Protein AF-A0A7J0D654-F1 (afdb_monomer_lite)

Radius of gyration: 20.02 Å; chains: 1; bounding box: 42×41×69 Å

InterPro domains:
  IPR021122 RNA ligase domain, REL/Rln2 [PF09414] (19-59)

Structure (mmCIF, N/CA/C/O backbone):
data_AF-A0A7J0D654-F1
#
_entry.id   AF-A0A7J0D654-F1
#
loop_
_atom_site.group_PDB
_atom_site.id
_atom_site.type_symbol
_atom_site.label_atom_id
_atom_site.label_alt_id
_atom_site.label_comp_id
_atom_site.label_asym_id
_atom_site.label_entity_id
_atom_site.label_seq_id
_atom_site.pdbx_PDB_ins_code
_atom_site.Cartn_x
_atom_site.Cartn_y
_atom_site.Cartn_z
_atom_site.occupancy
_atom_site.B_iso_or_equiv
_atom_site.auth_seq_id
_atom_site.auth_comp_id
_atom_site.auth_asym_id
_atom_site.auth_atom_id
_atom_site.pdbx_PDB_model_num
ATOM 1 N N . MET A 1 1 ? 27.762 19.121 44.168 1.00 65.50 1 MET A N 1
ATOM 2 C CA . MET A 1 1 ? 27.035 18.220 43.251 1.00 65.50 1 MET A CA 1
ATOM 3 C C . MET A 1 1 ? 26.690 19.046 42.029 1.00 65.50 1 MET A C 1
ATOM 5 O O . MET A 1 1 ? 26.267 20.175 42.218 1.00 65.50 1 MET A O 1
ATOM 9 N N . SER A 1 2 ? 26.979 18.569 40.818 1.00 78.44 2 SER A N 1
ATOM 10 C CA . SER A 1 2 ? 26.503 19.232 39.600 1.00 78.44 2 SER A CA 1
ATOM 11 C C . SER A 1 2 ? 25.006 18.971 39.470 1.00 78.44 2 SER A C 1
ATOM 13 O O . SER A 1 2 ? 24.603 17.806 39.495 1.00 78.44 2 SER A O 1
ATOM 15 N N . ASP A 1 3 ? 24.204 20.022 39.355 1.00 82.38 3 ASP A N 1
ATOM 16 C CA . ASP A 1 3 ? 22.760 19.885 39.191 1.00 82.38 3 ASP A CA 1
ATOM 17 C C . ASP A 1 3 ? 22.440 19.225 37.843 1.00 82.38 3 ASP A C 1
ATOM 19 O O . ASP A 1 3 ? 22.999 19.573 36.801 1.00 82.38 3 ASP A O 1
ATOM 23 N N . PHE A 1 4 ? 21.567 18.219 37.874 1.00 89.25 4 PHE A N 1
ATOM 24 C CA . PHE A 1 4 ? 21.062 17.561 36.675 1.00 89.25 4 PHE A CA 1
ATOM 25 C C . PHE A 1 4 ? 19.937 18.407 36.070 1.00 89.25 4 PHE A C 1
ATOM 27 O O . PHE A 1 4 ? 18.855 18.499 36.647 1.00 89.25 4 PHE A O 1
ATOM 34 N N . THR A 1 5 ? 20.184 18.977 34.890 1.00 89.12 5 THR A N 1
ATOM 35 C CA . THR A 1 5 ? 19.194 19.750 34.125 1.00 89.12 5 THR A CA 1
ATOM 36 C C . THR A 1 5 ? 18.967 19.071 32.773 1.00 89.12 5 THR A C 1
ATOM 38 O O . THR A 1 5 ? 19.761 19.280 31.856 1.00 89.12 5 THR A O 1
ATOM 41 N N . PRO A 1 6 ? 17.944 18.210 32.626 1.00 90.62 6 PRO A N 1
ATOM 42 C CA . PRO A 1 6 ? 17.663 17.564 31.351 1.00 90.62 6 PRO A CA 1
ATOM 43 C C . PRO A 1 6 ? 17.066 18.555 30.347 1.00 90.62 6 PRO A C 1
ATOM 45 O O . PRO A 1 6 ? 16.299 19.444 30.721 1.00 90.62 6 PRO A O 1
ATOM 48 N N . ASP A 1 7 ? 17.342 18.342 29.061 1.00 94.25 7 ASP A N 1
ATOM 49 C CA . ASP A 1 7 ? 16.640 19.043 27.987 1.00 94.25 7 ASP A CA 1
ATOM 50 C C . ASP A 1 7 ? 15.165 18.638 27.979 1.00 94.25 7 ASP A C 1
ATOM 52 O O . ASP A 1 7 ? 14.825 17.450 27.903 1.00 94.25 7 ASP A O 1
ATOM 56 N N . PHE A 1 8 ? 14.273 19.627 28.013 1.00 93.62 8 PHE A N 1
ATOM 57 C CA . PHE A 1 8 ? 12.853 19.374 27.825 1.00 93.62 8 PHE A CA 1
ATOM 58 C C . PHE A 1 8 ? 12.604 18.829 26.415 1.00 93.62 8 PHE A C 1
ATOM 60 O O . PHE A 1 8 ? 12.978 19.440 25.413 1.00 93.62 8 PHE A O 1
ATOM 67 N N . ARG A 1 9 ? 11.928 17.683 26.340 1.00 93.44 9 ARG A N 1
ATOM 68 C CA . ARG A 1 9 ? 11.428 17.104 25.093 1.00 93.44 9 ARG A CA 1
ATOM 69 C C . ARG A 1 9 ? 9.920 16.974 25.208 1.00 93.44 9 ARG A C 1
ATOM 71 O O . ARG A 1 9 ? 9.434 16.241 26.067 1.00 93.44 9 ARG A O 1
ATOM 78 N N . GLU A 1 10 ? 9.189 17.696 24.363 1.00 95.56 10 GLU A N 1
ATOM 79 C CA . GLU A 1 10 ? 7.731 17.593 24.321 1.00 95.56 10 GLU A CA 1
ATOM 80 C C . GLU A 1 10 ? 7.321 16.165 23.942 1.00 95.56 10 GLU A C 1
ATOM 82 O O . GLU A 1 10 ? 7.890 15.550 23.034 1.00 95.56 10 GLU A O 1
ATOM 87 N N . TRP A 1 11 ? 6.319 15.634 24.640 1.00 95.00 11 TRP A N 1
ATOM 88 C CA . TRP A 1 11 ? 5.734 14.353 24.284 1.00 95.00 11 TRP A CA 1
ATOM 89 C C . TRP A 1 11 ? 4.864 14.505 23.028 1.00 95.00 11 TRP A C 1
ATOM 91 O O . TRP A 1 11 ? 4.006 15.392 22.991 1.00 95.00 11 TRP A O 1
ATOM 101 N N . PRO A 1 12 ? 5.029 13.658 21.996 1.00 92.44 12 PRO A N 1
ATOM 102 C CA . PRO A 1 12 ? 4.234 13.782 20.785 1.00 92.44 12 PRO A CA 1
ATOM 103 C C . PRO A 1 12 ? 2.748 13.551 21.077 1.00 92.44 12 PRO A C 1
ATOM 105 O O . PRO A 1 12 ? 2.365 12.715 21.897 1.00 92.44 12 PRO A O 1
ATOM 108 N N . LYS A 1 13 ? 1.885 14.269 20.354 1.00 92.56 13 LYS A N 1
ATOM 109 C CA . LYS A 1 13 ? 0.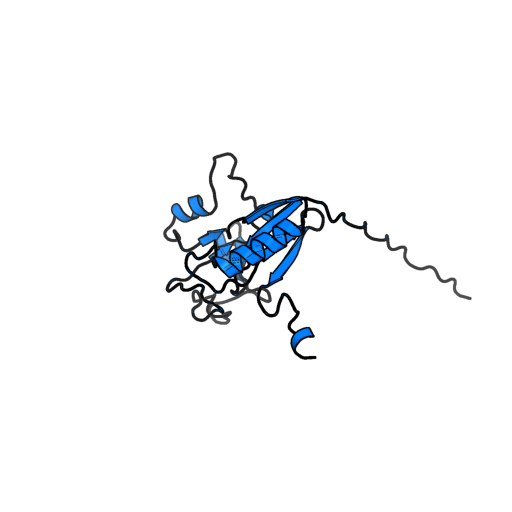434 14.076 20.450 1.00 92.56 13 LYS A CA 1
ATOM 110 C C . LYS A 1 13 ? 0.053 12.658 20.027 1.00 92.56 13 LYS A C 1
ATOM 112 O O . LYS A 1 13 ? 0.475 12.197 18.970 1.00 92.56 13 LYS A O 1
ATOM 117 N N . THR A 1 14 ? -0.825 12.016 20.794 1.00 95.44 14 THR A N 1
ATOM 118 C CA . THR A 1 14 ? -1.415 10.722 20.430 1.00 95.44 14 THR A CA 1
ATOM 119 C C . THR A 1 14 ? -2.435 10.896 19.293 1.00 95.44 14 THR A C 1
ATOM 121 O O . THR A 1 14 ? -3.436 11.601 19.474 1.00 95.44 14 THR A O 1
ATOM 124 N N . PRO A 1 15 ? -2.222 10.278 18.117 1.00 95.50 15 PRO A N 1
ATOM 125 C CA . PRO A 1 15 ? -3.186 10.307 17.018 1.00 95.50 15 PRO A CA 1
ATOM 126 C C . PRO A 1 15 ? -4.473 9.549 17.374 1.00 95.50 15 PRO A C 1
ATOM 128 O O . PRO A 1 15 ? -4.460 8.615 18.171 1.00 95.50 15 PRO A O 1
ATOM 131 N N . ARG A 1 16 ? -5.603 9.941 16.777 1.00 95.88 16 ARG A N 1
ATOM 132 C CA . ARG A 1 16 ? -6.878 9.219 16.902 1.00 95.88 16 ARG A CA 1
ATOM 133 C C . ARG A 1 16 ? -6.933 8.137 15.828 1.00 95.88 16 ARG A C 1
ATOM 135 O O . ARG A 1 16 ? -6.599 8.437 14.692 1.00 95.88 16 ARG A O 1
ATOM 142 N N . LEU A 1 17 ? -7.394 6.939 16.185 1.00 95.88 17 LEU A N 1
ATOM 143 C CA . LEU A 1 17 ? -7.552 5.818 15.251 1.00 95.88 17 LEU A CA 1
ATOM 144 C C . LEU A 1 17 ? -8.732 6.012 14.285 1.00 95.88 17 LEU A C 1
ATOM 146 O O . LEU A 1 17 ? -8.603 5.786 13.090 1.00 95.88 17 LEU A O 1
ATOM 150 N N . PHE A 1 18 ? -9.878 6.469 14.797 1.00 96.94 18 PHE A N 1
ATOM 151 C CA . PHE A 1 18 ? -11.095 6.690 14.009 1.00 96.94 18 PHE A CA 1
ATOM 152 C C . PHE A 1 18 ? -11.012 7.995 13.205 1.00 96.94 18 PHE A C 1
ATOM 154 O O . PHE A 1 18 ? -11.679 8.991 13.496 1.00 96.94 18 PHE A O 1
ATOM 161 N N . ARG A 1 19 ? -10.118 8.008 12.217 1.00 94.38 19 ARG A N 1
ATOM 162 C CA . ARG A 1 19 ? -9.955 9.063 11.208 1.00 94.38 19 ARG A CA 1
ATOM 163 C C . ARG A 1 19 ? -10.119 8.478 9.819 1.00 94.38 19 ARG A C 1
ATOM 165 O O . ARG A 1 19 ? -10.258 7.270 9.670 1.00 94.38 19 ARG A O 1
ATOM 172 N N . GLU A 1 20 ? -10.114 9.351 8.815 1.00 94.25 20 GLU A N 1
ATOM 173 C CA . GLU A 1 20 ? -10.146 8.908 7.428 1.00 94.25 20 GLU A CA 1
ATOM 174 C C . GLU A 1 20 ? -8.943 7.998 7.149 1.00 94.25 20 GLU A C 1
ATOM 176 O O . GLU A 1 20 ? -7.786 8.382 7.383 1.00 94.25 20 GLU A O 1
ATOM 181 N N . ILE A 1 21 ? -9.244 6.812 6.641 1.00 94.44 21 ILE A N 1
ATOM 182 C CA . ILE A 1 21 ? -8.312 5.901 6.010 1.00 94.44 21 ILE A CA 1
ATOM 183 C C . ILE A 1 21 ? -8.618 5.798 4.518 1.00 94.44 21 ILE A C 1
ATOM 185 O O . ILE A 1 21 ? -9.750 5.988 4.071 1.00 94.44 21 ILE A O 1
ATOM 189 N N . VAL A 1 22 ? -7.584 5.478 3.751 1.00 91.75 22 VAL A N 1
ATOM 190 C CA . VAL A 1 22 ? -7.684 5.149 2.331 1.00 91.75 22 VAL A CA 1
ATOM 191 C C . VAL A 1 22 ? -7.073 3.773 2.148 1.00 91.75 22 VAL A C 1
ATOM 193 O O . VAL A 1 22 ? -5.904 3.570 2.486 1.00 91.75 22 VAL A O 1
ATOM 196 N N . ILE A 1 23 ? -7.859 2.840 1.625 1.00 93.38 23 ILE A N 1
ATOM 197 C CA . ILE A 1 23 ? -7.430 1.470 1.368 1.00 93.38 23 ILE A CA 1
ATOM 198 C C . ILE A 1 23 ? -7.222 1.294 -0.132 1.00 93.38 23 ILE A C 1
ATOM 200 O O . ILE A 1 23 ? -8.076 1.649 -0.941 1.00 93.38 23 ILE A O 1
ATOM 204 N N . THR A 1 24 ? -6.071 0.741 -0.493 1.00 92.44 24 THR A N 1
ATOM 205 C CA . THR A 1 24 ? -5.700 0.381 -1.869 1.00 92.44 24 THR A CA 1
ATOM 206 C C . THR A 1 24 ? -5.209 -1.059 -1.892 1.00 92.44 24 THR A C 1
ATOM 208 O O . THR A 1 24 ? -4.719 -1.547 -0.871 1.00 92.44 24 THR A O 1
ATOM 211 N N . GLU A 1 25 ? -5.302 -1.740 -3.032 1.00 92.31 25 GLU A N 1
ATOM 212 C CA . GLU A 1 25 ? -4.711 -3.075 -3.159 1.00 92.31 25 GLU A CA 1
ATOM 213 C C . GLU A 1 25 ? -3.185 -3.014 -2.975 1.00 92.31 25 GLU A C 1
ATOM 215 O O . GLU A 1 25 ? -2.492 -2.140 -3.500 1.00 92.31 25 GLU A O 1
ATOM 220 N N . LYS A 1 26 ? -2.617 -3.948 -2.217 1.00 91.75 26 LYS A N 1
ATOM 221 C CA . LYS A 1 26 ? -1.172 -4.080 -2.108 1.00 91.75 26 LYS A CA 1
ATOM 222 C C . LYS A 1 26 ? -0.658 -4.930 -3.263 1.00 91.75 26 LYS A C 1
ATOM 224 O O . LYS A 1 26 ? -0.989 -6.108 -3.381 1.00 91.75 26 LYS A O 1
ATOM 229 N N . LEU A 1 27 ? 0.195 -4.321 -4.082 1.00 88.12 27 LEU A N 1
ATOM 230 C CA . LEU A 1 27 ? 0.887 -5.026 -5.150 1.00 88.12 27 LEU A CA 1
ATOM 231 C C . LEU A 1 27 ? 2.234 -5.572 -4.668 1.00 88.12 27 LEU A C 1
ATOM 233 O O . LEU A 1 27 ? 3.112 -4.809 -4.245 1.00 88.12 27 LEU A O 1
ATOM 237 N N . ASP A 1 28 ? 2.408 -6.886 -4.796 1.00 85.25 28 ASP A N 1
ATOM 238 C CA . ASP A 1 28 ? 3.664 -7.583 -4.537 1.00 85.25 28 ASP A CA 1
ATOM 239 C C . ASP A 1 28 ? 4.587 -7.413 -5.740 1.00 85.25 28 ASP A C 1
ATOM 241 O O . ASP A 1 28 ? 4.686 -8.267 -6.623 1.00 85.25 28 ASP A O 1
ATOM 245 N N . GLY A 1 29 ? 5.190 -6.231 -5.814 1.00 80.56 29 GLY A N 1
ATOM 246 C CA . GLY A 1 29 ? 6.171 -5.843 -6.817 1.00 80.56 29 GLY A CA 1
ATOM 247 C C . GLY A 1 29 ? 7.464 -5.337 -6.178 1.00 80.56 29 GLY A C 1
ATOM 248 O O . GLY A 1 29 ? 7.795 -5.639 -5.031 1.00 80.56 29 GLY A O 1
ATOM 249 N N . THR A 1 30 ? 8.211 -4.510 -6.908 1.00 78.62 30 THR A N 1
ATOM 250 C CA . THR A 1 30 ? 9.334 -3.749 -6.341 1.00 78.62 30 THR A CA 1
ATOM 251 C C . THR A 1 30 ? 8.946 -2.286 -6.204 1.00 78.62 30 THR A C 1
ATOM 253 O O . THR A 1 30 ? 8.347 -1.704 -7.103 1.00 78.62 30 THR A O 1
ATOM 256 N N . ASN A 1 31 ? 9.321 -1.662 -5.086 1.00 81.31 31 ASN A N 1
ATOM 257 C CA . ASN A 1 31 ? 9.180 -0.219 -4.960 1.00 81.31 31 ASN A CA 1
ATOM 258 C C . ASN A 1 31 ? 10.102 0.483 -5.959 1.00 81.31 31 ASN A C 1
ATOM 260 O O . ASN A 1 31 ? 11.278 0.123 -6.091 1.00 81.31 31 ASN A O 1
ATOM 264 N N . ALA A 1 32 ? 9.550 1.508 -6.589 1.00 77.75 32 ALA A N 1
ATOM 265 C CA . ALA A 1 32 ? 10.248 2.369 -7.505 1.00 77.75 32 ALA A CA 1
ATOM 266 C C . ALA A 1 32 ? 9.746 3.810 -7.393 1.00 77.75 32 ALA A C 1
ATOM 268 O O . ALA A 1 32 ? 8.616 4.051 -6.966 1.00 77.75 32 ALA A O 1
ATOM 269 N N . GLY A 1 33 ? 10.591 4.759 -7.781 1.00 78.50 33 GLY A N 1
ATOM 270 C CA . GLY A 1 33 ? 10.245 6.169 -7.883 1.00 78.50 33 GLY A CA 1
ATOM 271 C C . GLY A 1 33 ? 10.947 6.828 -9.062 1.00 78.50 33 GLY A C 1
ATOM 272 O O . GLY A 1 33 ? 11.993 6.357 -9.510 1.00 78.50 33 GLY A O 1
ATOM 273 N N . LEU A 1 34 ? 10.364 7.923 -9.534 1.00 78.31 34 LEU A N 1
ATOM 274 C CA . LEU A 1 34 ? 10.943 8.801 -10.541 1.00 78.31 34 LEU A CA 1
ATOM 275 C C . LEU A 1 34 ? 11.113 10.188 -9.924 1.00 78.31 34 LEU A C 1
ATOM 277 O O . LEU A 1 34 ? 10.195 10.697 -9.282 1.00 78.31 34 LEU A O 1
ATOM 281 N N . HIS A 1 35 ? 12.286 10.777 -10.111 1.00 71.50 35 HIS A N 1
ATOM 282 C CA . HIS A 1 35 ? 12.547 12.190 -9.863 1.00 71.50 35 HIS A CA 1
ATOM 283 C C . HIS A 1 35 ? 12.523 12.898 -11.207 1.00 71.50 35 HIS A C 1
ATOM 285 O O . HIS A 1 35 ? 13.163 12.418 -12.139 1.00 71.50 35 HIS A O 1
ATOM 291 N N . ILE A 1 36 ? 11.790 14.001 -11.299 1.00 78.62 36 ILE A N 1
ATOM 292 C CA . ILE A 1 36 ? 11.698 14.825 -12.505 1.00 78.62 36 ILE A CA 1
ATOM 293 C C . ILE A 1 36 ? 12.147 16.229 -12.107 1.00 78.62 36 ILE A C 1
ATOM 295 O O . ILE A 1 36 ? 11.568 16.810 -11.189 1.00 78.62 36 ILE A O 1
ATOM 299 N N . SER A 1 37 ? 13.206 16.738 -12.731 1.00 76.19 37 SER A N 1
ATOM 300 C CA . SER A 1 37 ? 13.690 18.103 -12.508 1.00 76.19 37 SER A CA 1
ATOM 301 C C . SER A 1 37 ? 12.938 19.115 -13.378 1.00 76.19 37 SER A C 1
ATOM 303 O O . SER A 1 37 ? 12.282 18.750 -14.354 1.00 76.19 37 SER A O 1
ATOM 305 N N . GLU A 1 38 ? 13.042 20.402 -13.040 1.00 73.56 38 GLU A N 1
ATOM 306 C CA . GLU A 1 38 ? 12.387 21.488 -13.789 1.00 73.56 38 GLU A CA 1
ATOM 307 C C . GLU A 1 38 ? 12.870 21.591 -15.245 1.00 73.56 38 GLU A C 1
ATOM 309 O O . GLU A 1 38 ? 12.101 21.966 -16.125 1.00 73.56 38 GLU A O 1
ATOM 314 N N . ASP A 1 39 ? 14.120 21.209 -15.518 1.00 79.88 39 ASP A N 1
ATOM 315 C CA . ASP A 1 39 ? 14.711 21.144 -16.860 1.00 79.88 39 ASP A CA 1
ATOM 316 C C . ASP A 1 39 ? 14.421 19.819 -17.594 1.00 79.88 39 ASP A C 1
ATOM 318 O O . ASP A 1 39 ? 14.945 19.580 -18.682 1.00 79.88 39 ASP A O 1
ATOM 322 N N . GLY A 1 40 ? 13.565 18.961 -17.026 1.00 68.38 40 GLY A N 1
ATOM 323 C CA . GLY A 1 40 ? 13.055 17.752 -17.674 1.00 68.38 40 GLY A CA 1
ATOM 324 C C . GLY A 1 40 ? 13.954 16.520 -17.558 1.00 68.38 40 GLY A C 1
ATOM 325 O O . GLY A 1 40 ? 13.709 15.525 -18.242 1.00 68.38 40 GLY A O 1
ATOM 326 N N . GLN A 1 41 ? 14.978 16.538 -16.701 1.00 71.81 41 GLN A N 1
ATOM 327 C CA . GLN A 1 41 ? 15.772 15.341 -16.429 1.00 71.81 41 GLN A CA 1
ATOM 328 C C . GLN A 1 41 ? 14.971 14.364 -15.572 1.00 71.81 41 GLN A C 1
ATOM 330 O O . GLN A 1 41 ? 14.258 14.757 -14.649 1.00 71.81 41 GLN A O 1
ATOM 335 N N . VAL A 1 42 ? 15.121 13.070 -15.860 1.00 76.19 42 VAL A N 1
ATOM 336 C CA . VAL A 1 42 ? 14.418 12.001 -15.148 1.00 76.19 42 VAL A CA 1
ATOM 337 C C . VAL A 1 42 ? 15.422 11.045 -14.523 1.00 76.19 42 VAL A C 1
ATOM 339 O O . VAL A 1 42 ? 16.289 10.504 -15.208 1.00 76.19 42 VAL A O 1
ATOM 342 N N . VAL A 1 43 ? 15.278 10.798 -13.221 1.00 74.75 43 VAL A N 1
ATOM 343 C CA . VAL A 1 43 ? 16.114 9.852 -12.475 1.00 74.75 43 VAL A CA 1
ATOM 344 C C . VAL A 1 43 ? 15.252 8.786 -11.810 1.00 74.75 43 VAL A C 1
ATOM 346 O O . VAL A 1 43 ? 14.325 9.078 -11.057 1.00 74.75 43 VAL A O 1
ATOM 349 N N . ALA A 1 44 ? 15.596 7.525 -12.057 1.00 79.25 44 ALA A N 1
ATOM 350 C CA . ALA A 1 44 ? 14.974 6.364 -11.440 1.00 79.25 44 ALA A CA 1
ATOM 351 C C . ALA A 1 44 ? 15.545 6.080 -10.043 1.00 79.25 44 ALA A C 1
ATOM 353 O O . ALA A 1 44 ? 16.752 6.161 -9.818 1.00 79.25 44 ALA A O 1
ATOM 354 N N . GLN A 1 45 ? 14.698 5.653 -9.109 1.00 79.25 45 GLN A N 1
ATOM 355 C CA . GLN A 1 45 ? 15.126 5.153 -7.804 1.00 79.25 45 GLN A CA 1
ATOM 356 C C . GLN A 1 45 ? 14.390 3.880 -7.396 1.00 79.25 45 GLN A C 1
ATOM 358 O O . GLN A 1 45 ? 13.247 3.638 -7.774 1.00 79.25 45 GLN A O 1
ATOM 363 N N . SER A 1 46 ? 15.051 3.091 -6.558 1.00 83.00 46 SER A N 1
ATOM 364 C CA . SER A 1 46 ? 14.437 2.050 -5.732 1.00 83.00 46 SER A CA 1
ATOM 365 C C . SER A 1 46 ? 14.117 2.619 -4.348 1.00 83.00 46 SER A C 1
ATOM 367 O O . SER A 1 46 ? 14.441 3.765 -4.042 1.00 83.00 46 SER A O 1
ATOM 369 N N . ARG A 1 47 ? 13.619 1.774 -3.440 1.00 82.94 47 ARG A N 1
ATOM 370 C CA . ARG A 1 47 ? 13.494 2.130 -2.016 1.00 82.94 47 ARG A CA 1
ATOM 371 C C . ARG A 1 47 ? 14.823 2.538 -1.357 1.00 82.94 47 ARG A C 1
ATOM 373 O O . ARG A 1 47 ? 14.798 3.235 -0.351 1.00 82.94 47 ARG A O 1
ATOM 380 N N . LYS A 1 48 ? 15.965 2.039 -1.846 1.00 84.31 48 LYS A N 1
ATOM 381 C CA . LYS A 1 48 ? 17.260 2.138 -1.142 1.00 84.31 48 LYS A CA 1
ATOM 382 C C . LYS A 1 48 ? 18.287 3.040 -1.825 1.00 84.31 48 LYS A C 1
ATOM 384 O O . LYS A 1 48 ? 19.247 3.435 -1.175 1.00 84.31 48 LYS A O 1
ATOM 389 N N . ARG A 1 49 ? 18.148 3.289 -3.130 1.00 80.75 49 ARG A N 1
ATOM 390 C CA . ARG A 1 49 ? 19.170 3.962 -3.949 1.00 80.75 49 ARG A CA 1
ATOM 391 C C . ARG A 1 49 ? 18.616 4.485 -5.270 1.00 80.75 49 ARG A C 1
ATOM 393 O O . ARG A 1 49 ? 17.640 3.923 -5.775 1.00 80.75 49 ARG A O 1
ATOM 400 N N . ILE A 1 50 ? 19.316 5.461 -5.848 1.00 82.69 50 ILE A N 1
ATOM 401 C CA . ILE A 1 50 ? 19.212 5.833 -7.265 1.00 82.69 50 ILE A CA 1
ATOM 402 C C . ILE A 1 50 ? 19.648 4.652 -8.139 1.00 82.69 50 ILE A C 1
ATOM 404 O O . ILE A 1 50 ? 20.552 3.898 -7.774 1.00 82.69 50 ILE A O 1
ATOM 408 N N . ILE A 1 51 ? 18.964 4.472 -9.263 1.00 77.31 51 ILE A N 1
ATOM 409 C CA . ILE A 1 51 ? 19.189 3.400 -10.228 1.00 77.31 51 ILE A CA 1
ATOM 410 C C . ILE A 1 51 ? 19.816 4.014 -11.480 1.00 77.31 51 ILE A C 1
ATOM 412 O O . ILE A 1 51 ? 19.360 5.050 -11.959 1.00 77.31 51 ILE A O 1
ATOM 416 N N . THR A 1 52 ? 20.838 3.356 -12.022 1.00 72.94 52 THR A N 1
ATOM 417 C CA . THR A 1 52 ? 21.468 3.718 -13.300 1.00 72.94 52 THR A CA 1
ATOM 418 C C . THR A 1 52 ? 21.419 2.526 -14.259 1.00 72.94 52 THR A C 1
ATOM 420 O O . THR A 1 52 ? 21.228 1.396 -13.800 1.00 72.94 52 THR A O 1
ATOM 423 N N . PRO A 1 53 ? 21.620 2.725 -15.576 1.00 70.00 53 PRO A N 1
ATOM 424 C CA . PRO A 1 53 ? 21.711 1.615 -16.530 1.00 70.00 53 PRO A CA 1
ATOM 425 C C . PRO A 1 53 ? 22.754 0.548 -16.155 1.00 70.00 53 PRO A C 1
ATOM 427 O O . PRO A 1 53 ? 22.536 -0.635 -16.416 1.00 70.00 53 PRO A O 1
ATOM 430 N N . ASP A 1 54 ? 23.846 0.956 -15.500 1.00 71.00 54 ASP A N 1
ATOM 431 C CA . ASP A 1 54 ? 24.930 0.068 -15.053 1.00 71.00 54 ASP A CA 1
ATOM 432 C C . ASP A 1 54 ? 24.662 -0.588 -13.688 1.00 71.00 54 ASP A C 1
ATOM 434 O O . ASP A 1 54 ? 25.271 -1.600 -13.345 1.00 71.00 54 ASP A O 1
ATOM 438 N N . SER A 1 55 ? 23.751 -0.023 -12.889 1.00 68.19 55 SER A N 1
ATOM 439 C CA . SER A 1 55 ? 23.422 -0.485 -11.537 1.00 68.19 55 SER A CA 1
ATOM 440 C C . SER A 1 55 ? 21.912 -0.599 -11.376 1.00 68.19 55 SER A C 1
ATOM 442 O O . SER A 1 55 ? 21.242 0.214 -10.729 1.00 68.19 55 SER A O 1
ATOM 444 N N . ASP A 1 56 ? 21.381 -1.638 -12.012 1.00 63.53 56 ASP A N 1
ATOM 445 C CA . ASP A 1 56 ? 19.951 -1.891 -12.093 1.00 63.53 56 ASP A CA 1
ATOM 446 C C . ASP A 1 56 ? 19.376 -2.431 -10.758 1.00 63.53 56 ASP A C 1
ATOM 448 O O . ASP A 1 56 ? 20.086 -2.934 -9.880 1.00 63.53 56 ASP A O 1
ATOM 452 N N . ASN A 1 57 ? 18.063 -2.320 -10.575 1.00 64.50 57 ASN A N 1
ATOM 453 C CA . ASN A 1 57 ? 17.294 -2.920 -9.492 1.00 64.50 57 ASN A CA 1
ATOM 454 C C . ASN A 1 57 ? 16.174 -3.776 -10.092 1.00 64.50 57 ASN A C 1
ATOM 456 O O . ASN A 1 57 ? 15.164 -3.239 -10.533 1.00 64.50 57 ASN A O 1
ATOM 460 N N . TYR A 1 58 ? 16.345 -5.101 -10.107 1.00 57.31 58 TYR A N 1
ATOM 461 C CA . TYR A 1 58 ? 15.377 -6.046 -10.690 1.00 57.31 58 TYR A CA 1
ATOM 462 C C . TYR A 1 58 ? 14.948 -5.703 -12.128 1.00 57.31 58 TYR A C 1
ATOM 464 O O . TYR A 1 58 ? 13.803 -5.923 -12.520 1.00 57.31 58 TYR A O 1
ATOM 472 N N . GLY A 1 59 ? 15.862 -5.146 -12.922 1.00 56.59 59 GLY A N 1
ATOM 473 C CA . GLY A 1 59 ? 15.570 -4.767 -14.298 1.00 56.59 59 GLY A CA 1
ATOM 474 C C . GLY A 1 59 ? 14.852 -3.423 -14.444 1.00 56.59 59 GLY A C 1
ATOM 475 O O . GLY A 1 59 ? 14.422 -3.124 -15.544 1.00 56.59 59 GLY A O 1
ATOM 476 N N . PHE A 1 60 ? 14.663 -2.627 -13.387 1.00 59.22 60 PHE A N 1
ATOM 477 C CA . PHE A 1 60 ? 13.985 -1.328 -13.439 1.00 59.22 60 PHE A CA 1
ATOM 478 C C . PHE A 1 60 ? 14.590 -0.348 -14.466 1.00 59.22 60 PHE A C 1
ATOM 480 O O . PHE A 1 60 ? 13.839 0.310 -15.179 1.00 59.22 60 PHE A O 1
ATOM 487 N N . ALA A 1 61 ? 15.918 -0.300 -14.611 1.00 52.44 61 ALA A N 1
ATOM 488 C CA . ALA A 1 61 ? 16.615 0.500 -15.624 1.00 52.44 61 ALA A CA 1
ATOM 489 C C . ALA A 1 61 ? 16.404 -0.034 -17.051 1.00 52.44 61 ALA A C 1
ATOM 491 O O . ALA A 1 61 ? 16.453 0.729 -18.011 1.00 52.44 61 ALA A O 1
ATOM 492 N N . ARG A 1 62 ? 16.141 -1.340 -17.194 1.00 53.81 62 ARG A N 1
ATOM 493 C CA . ARG A 1 62 ? 15.788 -2.012 -18.460 1.00 53.81 62 ARG A CA 1
ATOM 494 C C . ARG A 1 62 ? 14.290 -2.330 -18.583 1.00 53.81 62 ARG A C 1
ATOM 496 O O . ARG A 1 62 ? 13.893 -3.097 -19.465 1.00 53.81 62 ARG A O 1
ATOM 503 N N . TRP A 1 63 ? 13.468 -1.733 -17.713 1.00 52.22 63 TRP A N 1
ATOM 504 C CA . TRP A 1 63 ? 12.049 -2.035 -17.510 1.00 52.22 63 TRP A CA 1
ATOM 505 C C . TRP A 1 63 ? 11.841 -3.529 -17.117 1.00 52.22 63 TRP A C 1
ATOM 507 O O . TRP A 1 63 ? 11.928 -4.419 -17.952 1.00 52.22 63 TRP A O 1
ATOM 517 N N . GLY A 1 64 ? 11.644 -3.864 -15.837 1.00 50.75 64 GLY A N 1
ATOM 518 C CA . GLY A 1 64 ? 12.011 -5.181 -15.269 1.00 50.75 64 GLY A CA 1
ATOM 519 C C . GLY A 1 64 ? 11.170 -6.414 -15.639 1.00 50.75 64 GLY A C 1
ATOM 520 O O . GLY A 1 64 ? 9.949 -6.397 -15.559 1.00 50.75 64 GLY A O 1
ATOM 521 N N . GLN A 1 65 ? 11.829 -7.533 -15.970 1.00 46.94 65 GLN A N 1
ATOM 522 C CA . GLN A 1 65 ? 11.235 -8.882 -16.010 1.00 46.94 65 GLN A CA 1
ATOM 523 C C . GLN A 1 65 ? 11.640 -9.681 -14.755 1.00 46.94 65 GLN A C 1
ATOM 525 O O . GLN A 1 65 ? 12.767 -9.558 -14.288 1.00 46.94 65 GLN A O 1
ATOM 530 N N . GLY A 1 66 ? 10.753 -10.544 -14.230 1.00 54.09 66 GLY A N 1
ATOM 531 C CA . GLY A 1 66 ? 11.088 -11.435 -13.096 1.00 54.09 66 GLY A CA 1
ATOM 532 C C . GLY A 1 66 ? 10.786 -10.897 -11.695 1.00 54.09 66 GLY A C 1
ATOM 533 O O . GLY A 1 66 ? 11.329 -11.411 -10.724 1.00 54.09 66 GLY A O 1
ATOM 534 N N . ILE A 1 67 ? 9.919 -9.892 -11.578 1.00 66.88 67 ILE A N 1
ATOM 535 C CA . ILE A 1 67 ? 9.563 -9.286 -10.292 1.00 66.88 67 ILE A CA 1
ATOM 536 C C . ILE A 1 67 ? 8.372 -10.029 -9.667 1.00 66.88 67 ILE A C 1
ATOM 538 O O . ILE A 1 67 ? 7.261 -9.961 -10.192 1.00 66.88 67 ILE A O 1
ATOM 542 N N . GLN A 1 68 ? 8.618 -10.685 -8.527 1.00 73.81 68 GLN A N 1
ATOM 543 C CA . GLN A 1 68 ? 7.607 -11.199 -7.588 1.00 73.81 68 GLN A CA 1
ATOM 544 C C . GLN A 1 68 ? 6.446 -11.957 -8.269 1.00 73.81 68 GLN A C 1
ATOM 546 O O . GLN A 1 68 ? 6.686 -12.836 -9.098 1.00 73.81 68 GLN A O 1
ATOM 551 N N . ARG A 1 69 ? 5.189 -11.641 -7.921 1.00 77.19 69 ARG A N 1
ATOM 552 C CA . ARG A 1 69 ? 3.992 -12.390 -8.339 1.00 77.19 69 ARG A CA 1
ATOM 553 C C . ARG A 1 69 ? 3.603 -12.192 -9.801 1.00 77.19 69 ARG A C 1
ATOM 555 O O . ARG A 1 69 ? 2.776 -12.952 -10.298 1.00 77.19 69 ARG A O 1
ATOM 562 N N . ARG A 1 70 ? 4.163 -11.184 -10.485 1.00 78.00 70 ARG A N 1
ATOM 563 C CA . ARG A 1 70 ? 3.895 -10.791 -11.889 1.00 78.00 70 ARG A CA 1
ATOM 564 C C . ARG A 1 70 ? 2.435 -10.480 -12.257 1.00 78.00 70 ARG A C 1
ATOM 566 O O . ARG A 1 70 ? 2.208 -9.938 -13.331 1.00 78.00 70 ARG A O 1
ATOM 573 N N . TYR A 1 71 ? 1.468 -10.812 -11.402 1.00 76.88 71 TYR A N 1
ATOM 574 C CA . TYR A 1 71 ? 0.040 -10.556 -11.586 1.00 76.88 71 TYR A CA 1
ATOM 575 C C . TYR A 1 71 ? -0.517 -11.080 -12.923 1.00 76.88 71 TYR A C 1
ATOM 577 O O . TYR A 1 71 ? -1.424 -10.495 -13.501 1.00 76.88 71 TYR A O 1
ATOM 585 N N . GLY A 1 72 ? 0.048 -12.181 -13.437 1.00 72.19 72 GLY A N 1
ATOM 586 C CA . GLY A 1 72 ? -0.371 -12.791 -14.705 1.00 72.19 72 GLY A CA 1
ATOM 587 C C . GLY A 1 72 ? -0.078 -11.957 -15.960 1.00 72.19 72 GLY A C 1
ATOM 588 O O . GLY A 1 72 ? -0.561 -12.309 -17.031 1.00 72.19 72 GLY A O 1
ATOM 589 N N . MET A 1 73 ? 0.700 -10.877 -15.854 1.00 73.62 73 MET A N 1
ATOM 590 C CA . MET A 1 73 ? 0.972 -9.971 -16.970 1.00 73.62 73 MET A CA 1
ATOM 591 C C . MET A 1 73 ? 2.210 -10.404 -17.769 1.00 73.62 73 MET A C 1
ATOM 593 O O . MET A 1 73 ? 3.240 -10.785 -17.204 1.00 73.62 73 MET A O 1
ATOM 597 N N . ASP A 1 74 ? 2.114 -10.318 -19.097 1.00 69.25 74 ASP A N 1
ATOM 598 C CA . ASP A 1 74 ? 3.217 -10.498 -20.053 1.00 69.25 74 ASP A CA 1
ATOM 599 C C . ASP A 1 74 ? 3.926 -9.172 -20.399 1.00 69.25 74 ASP A C 1
ATOM 601 O O . ASP A 1 74 ? 5.086 -9.161 -20.822 1.00 69.25 74 ASP A O 1
ATOM 605 N N . ARG A 1 75 ? 3.246 -8.050 -20.150 1.00 62.69 75 ARG A N 1
ATOM 606 C CA . ARG A 1 75 ? 3.752 -6.675 -20.223 1.00 62.69 75 ARG A CA 1
ATOM 607 C C . ARG A 1 75 ? 4.141 -6.140 -18.845 1.00 62.69 75 ARG A C 1
ATOM 609 O O . ARG A 1 75 ? 3.728 -6.679 -17.820 1.00 62.69 75 ARG A O 1
ATOM 616 N N . LYS A 1 76 ? 4.945 -5.073 -18.804 1.00 70.75 76 LYS A N 1
ATOM 617 C CA . LYS A 1 76 ? 5.343 -4.454 -17.530 1.00 70.75 76 LYS A CA 1
ATOM 618 C C . LYS A 1 76 ? 4.387 -3.301 -17.191 1.00 70.75 76 LYS A C 1
ATOM 620 O O . LYS A 1 76 ? 3.698 -2.781 -18.060 1.00 70.75 76 LYS A O 1
ATOM 625 N N . MET A 1 77 ? 4.299 -2.960 -15.911 1.00 69.88 77 MET A N 1
ATOM 626 C CA . MET A 1 77 ? 3.390 -1.933 -15.400 1.00 69.88 77 MET A CA 1
ATOM 627 C C . MET A 1 77 ? 4.098 -1.116 -14.326 1.00 69.88 77 MET A C 1
ATOM 629 O O . MET A 1 77 ? 4.824 -1.668 -13.496 1.00 69.88 77 MET A O 1
ATOM 633 N N . PHE A 1 78 ? 3.856 0.190 -14.314 1.00 73.62 78 PHE A N 1
ATOM 634 C CA . PHE A 1 78 ? 4.224 1.081 -13.225 1.00 73.62 78 PHE A CA 1
ATOM 635 C C . PHE A 1 78 ? 2.956 1.560 -12.519 1.00 73.62 78 PHE A C 1
ATOM 637 O O . PHE A 1 78 ? 2.241 2.430 -13.015 1.00 73.62 78 PHE A O 1
ATOM 644 N N . SER A 1 79 ? 2.673 0.979 -11.353 1.00 71.00 79 SER A N 1
ATOM 645 C CA . SER A 1 79 ? 1.494 1.334 -10.566 1.00 71.00 79 SER A CA 1
ATOM 646 C C . SER A 1 79 ? 1.825 2.397 -9.521 1.00 71.00 79 SER A C 1
ATOM 648 O O . SER A 1 79 ? 2.580 2.153 -8.575 1.00 71.00 79 SER A O 1
ATOM 650 N N . ILE A 1 80 ? 1.238 3.580 -9.675 1.00 73.38 80 ILE A N 1
ATOM 651 C CA . ILE A 1 80 ? 1.336 4.671 -8.710 1.00 73.38 80 ILE A CA 1
ATOM 652 C C . ILE A 1 80 ? 0.479 4.315 -7.492 1.00 73.38 80 ILE A C 1
ATOM 654 O O . ILE A 1 80 ? -0.702 3.994 -7.605 1.00 73.38 80 ILE A O 1
ATOM 658 N N . PHE A 1 81 ? 1.077 4.392 -6.307 1.00 73.44 81 PHE A N 1
ATOM 659 C CA . PHE A 1 81 ? 0.407 4.186 -5.024 1.00 73.44 81 PHE A CA 1
ATOM 660 C C . PHE A 1 81 ? 0.544 5.443 -4.156 1.00 73.44 81 PHE A C 1
ATOM 662 O O . PHE A 1 81 ? 1.243 6.392 -4.516 1.00 73.44 81 PHE A O 1
ATOM 669 N N . ASN A 1 82 ? -0.115 5.456 -2.992 1.00 66.75 82 ASN A N 1
ATOM 670 C CA . ASN A 1 82 ? -0.253 6.664 -2.167 1.00 66.75 82 ASN A CA 1
ATOM 671 C C . ASN A 1 82 ? -1.014 7.779 -2.911 1.00 66.75 82 ASN A C 1
ATOM 673 O O . ASN A 1 82 ? -0.692 8.962 -2.826 1.00 66.75 82 ASN A O 1
ATOM 677 N N . VAL A 1 83 ? -2.024 7.363 -3.671 1.00 64.25 83 VAL A N 1
ATOM 678 C CA . VAL A 1 83 ? -2.758 8.157 -4.664 1.00 64.25 83 VAL A CA 1
ATOM 679 C C . VAL A 1 83 ? -3.457 9.386 -4.066 1.00 64.25 83 VAL A C 1
ATOM 681 O O . VAL A 1 83 ? -3.659 10.380 -4.756 1.00 64.25 83 VAL A O 1
ATOM 684 N N . VAL A 1 84 ? -3.751 9.374 -2.762 1.00 62.47 84 VAL A N 1
ATOM 685 C CA . VAL A 1 84 ? -4.344 10.517 -2.043 1.00 62.47 84 VAL A CA 1
ATOM 686 C C . VAL A 1 84 ? -3.292 11.523 -1.565 1.00 62.47 84 VAL A C 1
ATOM 688 O O . VAL A 1 84 ? -3.599 12.706 -1.451 1.00 62.47 84 VAL A O 1
ATOM 691 N N . ARG A 1 85 ? -2.028 11.115 -1.365 1.00 56.66 85 ARG A N 1
ATOM 692 C CA . ARG A 1 85 ? -0.926 12.057 -1.086 1.00 56.66 85 ARG A CA 1
ATOM 693 C C . ARG A 1 85 ? -0.619 12.951 -2.290 1.00 56.66 85 ARG A C 1
ATOM 695 O O . ARG A 1 85 ? -0.154 14.068 -2.090 1.00 56.66 85 ARG A O 1
ATOM 702 N N . TRP A 1 86 ? -0.853 12.448 -3.500 1.00 52.28 86 TRP A N 1
ATOM 703 C CA . TRP A 1 86 ? -0.475 13.098 -4.758 1.00 52.28 86 TRP A CA 1
ATOM 704 C C . TRP A 1 86 ? -1.658 13.652 -5.557 1.00 52.28 86 TRP A C 1
ATOM 706 O O . TRP A 1 86 ? -1.456 14.080 -6.684 1.00 52.28 86 TRP A O 1
ATOM 716 N N . GLY A 1 87 ? -2.863 13.676 -4.980 1.00 49.72 87 GLY A N 1
ATOM 717 C CA . GLY A 1 87 ? -4.040 14.219 -5.654 1.00 49.72 87 GLY A CA 1
ATOM 718 C C . GLY A 1 87 ? -4.560 13.287 -6.746 1.00 49.72 87 GLY A C 1
ATOM 719 O O . GLY A 1 87 ? -4.286 13.451 -7.923 1.00 49.72 87 GLY A O 1
ATOM 720 N N . THR A 1 88 ? -5.354 12.299 -6.348 1.00 48.22 88 THR A N 1
ATOM 721 C CA . THR A 1 88 ? -6.372 11.706 -7.230 1.00 48.22 88 THR A CA 1
ATOM 722 C C . THR A 1 88 ? -7.749 12.020 -6.655 1.00 48.22 88 THR A C 1
ATOM 724 O O . THR A 1 88 ? -8.601 11.165 -6.448 1.00 48.22 88 THR A O 1
ATOM 727 N N . GLN A 1 89 ? -7.967 13.296 -6.350 1.00 49.06 89 GLN A N 1
ATOM 728 C CA . GLN A 1 89 ? -9.167 13.902 -6.906 1.00 49.06 89 GLN A CA 1
ATOM 729 C C . GLN A 1 89 ? -8.833 14.152 -8.372 1.00 49.06 89 GLN A C 1
ATOM 731 O O . GLN A 1 89 ? -7.662 14.362 -8.688 1.00 49.06 89 GLN A O 1
ATOM 736 N N . ALA A 1 90 ? -9.814 14.060 -9.262 1.00 52.25 90 ALA A N 1
ATOM 737 C CA . ALA A 1 90 ? -9.619 14.655 -10.569 1.00 52.25 90 ALA A CA 1
ATOM 738 C C . ALA A 1 90 ? -9.016 16.055 -10.376 1.00 52.25 90 ALA A C 1
ATOM 740 O O . ALA A 1 90 ? -9.397 16.750 -9.425 1.00 52.25 90 ALA A O 1
ATOM 741 N N . ASP A 1 91 ? -8.075 16.449 -11.232 1.00 49.94 91 ASP A N 1
ATOM 742 C CA . ASP A 1 91 ? -7.718 17.862 -11.313 1.00 49.94 91 ASP A CA 1
ATOM 743 C C . ASP A 1 91 ? -9.018 18.676 -11.518 1.00 49.94 91 ASP A C 1
ATOM 745 O O . ASP A 1 91 ? -10.055 18.115 -11.890 1.00 49.94 91 ASP A O 1
ATOM 749 N N . GLU A 1 92 ? -9.022 19.987 -11.256 1.00 47.50 92 GLU A N 1
ATOM 750 C CA . GLU A 1 92 ? -10.245 20.813 -11.377 1.00 47.50 92 GLU A CA 1
ATOM 751 C C . GLU A 1 92 ? -10.957 20.665 -12.744 1.00 47.50 92 GLU A C 1
ATOM 753 O O . GLU A 1 92 ? -12.152 20.934 -12.860 1.00 47.50 92 GLU A O 1
ATOM 758 N N . ASP A 1 93 ? -10.236 20.184 -13.761 1.00 53.94 93 ASP A N 1
ATOM 759 C CA . ASP A 1 93 ? -10.689 19.907 -15.123 1.00 53.94 93 ASP A CA 1
ATOM 760 C C . ASP A 1 93 ? -11.186 18.466 -15.389 1.00 53.94 93 ASP A C 1
ATOM 762 O O . ASP A 1 93 ? -11.550 18.141 -16.521 1.00 53.94 93 ASP A O 1
ATOM 766 N N . GLY A 1 94 ? -11.227 17.585 -14.385 1.00 56.72 94 GLY A N 1
ATOM 767 C CA . GLY A 1 94 ? -11.685 16.202 -14.545 1.00 56.72 94 GLY A CA 1
ATOM 768 C C . GLY A 1 94 ? -10.598 15.197 -14.955 1.00 56.72 94 GLY A C 1
ATOM 769 O O . GLY A 1 94 ? -10.910 14.016 -15.136 1.00 56.72 94 GLY A O 1
ATOM 770 N N . THR A 1 95 ? -9.336 15.615 -15.114 1.00 53.28 95 THR A N 1
ATOM 771 C CA . THR A 1 95 ? -8.263 14.716 -15.565 1.00 53.28 95 THR A CA 1
ATOM 772 C C . THR A 1 95 ? -7.715 13.820 -14.445 1.00 53.28 95 THR A C 1
ATOM 774 O O . THR A 1 95 ? -7.697 14.166 -13.267 1.00 53.28 95 THR A O 1
ATOM 777 N N . THR A 1 96 ? -7.293 12.608 -14.817 1.00 60.75 96 THR A N 1
ATOM 778 C CA . THR A 1 96 ? -6.707 11.586 -13.935 1.00 60.75 96 THR A CA 1
ATOM 779 C C . THR A 1 96 ? -5.325 11.174 -14.446 1.00 60.75 96 THR A C 1
ATOM 781 O O . THR A 1 96 ? -4.987 11.390 -15.610 1.00 60.75 96 THR A O 1
ATOM 784 N N . MET A 1 97 ? -4.517 10.501 -13.618 1.00 62.38 97 MET A N 1
ATOM 785 C CA . MET A 1 97 ? -3.249 9.910 -14.087 1.00 62.38 97 MET A CA 1
ATOM 786 C C . MET A 1 97 ? -3.454 8.976 -15.288 1.00 62.38 97 MET A C 1
ATOM 788 O O . ME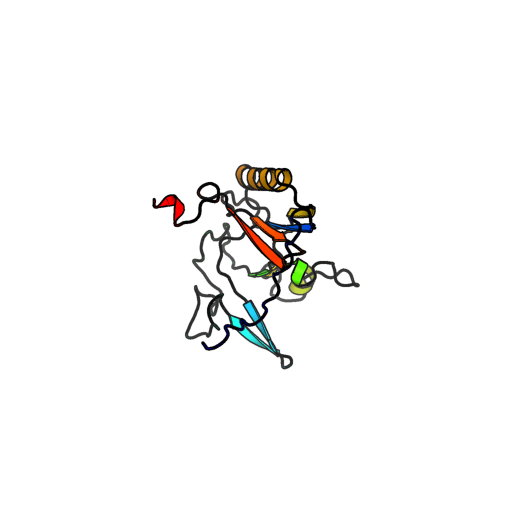T A 1 97 ? -2.663 9.002 -16.228 1.00 62.38 97 MET A O 1
ATOM 792 N N . LYS A 1 98 ? -4.566 8.234 -15.311 1.00 59.25 98 LYS A N 1
ATOM 793 C CA . LYS A 1 98 ? -4.957 7.386 -16.440 1.00 59.25 98 LYS A CA 1
ATOM 794 C C . LYS A 1 98 ? -5.243 8.195 -17.709 1.00 59.25 98 LYS A C 1
ATOM 796 O O . LYS A 1 98 ? -4.769 7.831 -18.782 1.00 59.25 98 LYS A O 1
ATOM 801 N N . SER A 1 99 ? -5.961 9.319 -17.606 1.00 60.25 99 SER A N 1
ATOM 802 C CA . SER A 1 99 ? -6.213 10.181 -18.771 1.00 60.25 99 SER 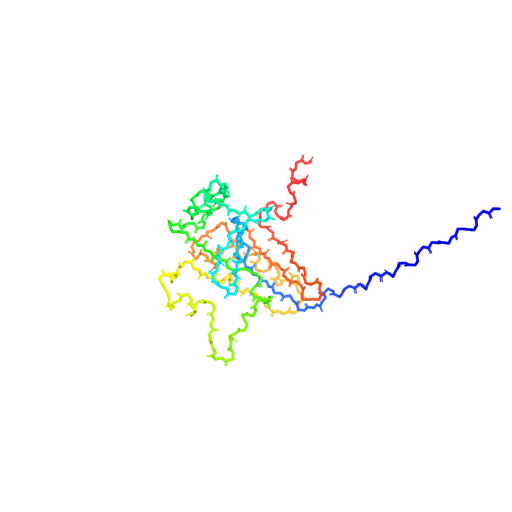A CA 1
ATOM 803 C C . SER A 1 99 ? -4.950 10.893 -19.263 1.00 60.25 99 SER A C 1
ATOM 805 O O . SER A 1 99 ? -4.837 11.149 -20.457 1.00 60.25 99 SER A O 1
ATOM 807 N N . ARG A 1 100 ? -3.991 11.189 -18.373 1.00 61.66 100 ARG A N 1
ATOM 808 C CA . ARG A 1 100 ? -2.676 11.749 -18.734 1.00 61.66 100 ARG A CA 1
ATOM 809 C C . ARG A 1 100 ? -1.792 10.709 -19.433 1.00 61.66 100 ARG A C 1
ATOM 811 O O . ARG A 1 100 ? -1.215 11.018 -20.469 1.00 61.66 100 ARG A O 1
ATOM 818 N N . ALA A 1 101 ? -1.745 9.468 -18.937 1.00 57.03 101 ALA A N 1
ATOM 819 C CA . ALA A 1 101 ? -1.038 8.368 -19.605 1.00 57.03 101 ALA A CA 1
ATOM 820 C C . ALA A 1 101 ? -1.608 8.091 -21.007 1.00 57.03 101 ALA A C 1
ATOM 822 O O . ALA A 1 101 ? -0.845 7.855 -21.942 1.00 57.03 101 ALA A O 1
ATOM 823 N N . GLY A 1 102 ? -2.931 8.215 -21.169 1.00 56.66 102 GLY A N 1
ATOM 824 C CA . GLY A 1 102 ? -3.622 8.077 -22.453 1.00 56.66 102 GLY A CA 1
ATOM 825 C C . GLY A 1 102 ? -3.282 9.133 -23.514 1.00 56.66 102 GLY A C 1
ATOM 826 O O . GLY A 1 102 ? -3.652 8.955 -24.669 1.00 56.66 102 GLY A O 1
ATOM 827 N N . GLN A 1 103 ? -2.565 10.204 -23.156 1.00 56.69 103 GLN A N 1
ATOM 828 C CA . GLN A 1 103 ? -2.050 11.211 -24.098 1.00 56.69 103 GLN A CA 1
ATOM 829 C C . GLN A 1 103 ? -0.623 10.890 -24.587 1.00 56.69 103 GLN A C 1
ATOM 831 O O . GLN A 1 103 ? 0.010 11.718 -25.237 1.00 56.69 103 GLN A O 1
ATOM 836 N N . SER A 1 104 ? -0.100 9.702 -24.266 1.00 59.06 104 SER A N 1
ATOM 837 C CA . SER A 1 104 ? 1.253 9.253 -24.608 1.00 59.06 104 SER A CA 1
ATOM 838 C C . SER A 1 104 ? 1.265 7.782 -25.032 1.00 59.06 104 SER A C 1
ATOM 840 O O . SER A 1 104 ? 0.321 7.042 -24.757 1.00 59.06 104 SER A O 1
ATOM 842 N N . ASP A 1 105 ? 2.382 7.317 -25.592 1.00 62.91 105 ASP A N 1
ATOM 843 C CA . ASP A 1 105 ? 2.607 5.893 -25.902 1.00 62.91 105 ASP A CA 1
ATOM 844 C C . ASP A 1 105 ? 2.702 4.995 -24.642 1.00 62.91 105 ASP A C 1
ATOM 846 O O . ASP A 1 105 ? 2.859 3.778 -24.742 1.00 62.91 105 ASP A O 1
ATOM 850 N N . LEU A 1 106 ? 2.610 5.580 -23.437 1.00 61.09 106 LEU A N 1
ATOM 851 C CA . LEU A 1 106 ? 2.578 4.879 -22.147 1.00 61.09 106 LEU A CA 1
ATOM 852 C C . LEU A 1 106 ? 1.166 4.441 -21.728 1.00 61.09 106 LEU A C 1
ATOM 854 O O . LEU A 1 106 ? 0.984 3.971 -20.599 1.00 61.09 106 LEU A O 1
ATOM 858 N N . ILE A 1 107 ? 0.169 4.606 -22.603 1.00 61.56 107 ILE A N 1
ATOM 859 C CA . ILE A 1 107 ? -1.183 4.097 -22.376 1.00 61.56 107 ILE A CA 1
ATOM 860 C C . ILE A 1 107 ? -1.116 2.611 -21.985 1.00 61.56 107 ILE A C 1
ATOM 862 O O . ILE A 1 107 ? -0.360 1.829 -22.561 1.00 61.56 107 ILE A O 1
ATOM 866 N N . ASP A 1 108 ? -1.843 2.244 -20.931 1.00 63.41 108 ASP A N 1
ATOM 867 C CA . ASP A 1 108 ? -1.846 0.900 -20.339 1.00 63.41 108 ASP A CA 1
ATOM 868 C C . ASP A 1 108 ? -0.500 0.390 -19.786 1.00 63.41 108 ASP A C 1
ATOM 870 O O . ASP A 1 108 ? -0.356 -0.814 -19.583 1.00 63.41 108 ASP A O 1
ATOM 874 N N . GLN A 1 109 ? 0.474 1.271 -19.523 1.00 67.38 109 GLN A N 1
ATOM 875 C CA . GLN A 1 109 ? 1.742 0.937 -18.845 1.00 67.38 109 GLN A CA 1
ATOM 876 C C . GLN A 1 109 ? 1.910 1.654 -17.500 1.00 67.38 109 GLN A C 1
ATOM 878 O O . GLN A 1 109 ? 2.683 1.206 -16.651 1.00 67.38 109 GLN A O 1
ATOM 883 N N . VAL A 1 110 ? 1.191 2.758 -17.292 1.00 69.56 110 VAL A N 1
ATOM 884 C CA . VAL A 1 110 ? 1.173 3.533 -16.048 1.00 69.56 110 VAL A CA 1
ATOM 885 C C . VAL A 1 110 ? -0.269 3.643 -15.577 1.00 69.56 110 VAL A C 1
ATOM 887 O O . VAL A 1 110 ? -1.117 4.138 -16.315 1.00 69.56 110 VAL A O 1
ATOM 890 N N . ASP A 1 111 ? -0.551 3.199 -14.356 1.00 68.44 111 ASP A N 1
ATOM 891 C CA . ASP A 1 111 ? -1.881 3.359 -13.759 1.00 68.44 111 ASP A CA 1
ATOM 892 C C . ASP A 1 111 ? -1.773 3.639 -12.257 1.00 68.44 111 ASP A C 1
ATOM 894 O O . ASP A 1 111 ? -0.723 3.447 -11.644 1.00 68.44 111 ASP A O 1
ATOM 898 N N . ALA A 1 112 ? -2.852 4.111 -11.650 1.00 70.69 112 ALA A N 1
ATOM 899 C CA . ALA A 1 112 ? -2.969 4.216 -10.206 1.00 70.69 112 ALA A CA 1
ATOM 900 C C . ALA A 1 112 ? -3.557 2.916 -9.643 1.00 70.69 112 ALA A C 1
ATOM 902 O O . ALA A 1 112 ? -4.491 2.350 -10.206 1.00 70.69 112 ALA A O 1
ATOM 903 N N . VAL A 1 113 ? -3.035 2.443 -8.509 1.00 77.38 113 VAL A N 1
ATOM 904 C CA . VAL A 1 113 ? -3.666 1.329 -7.787 1.00 77.38 113 VAL A CA 1
ATOM 905 C C . VAL A 1 113 ? -5.089 1.746 -7.382 1.00 77.38 113 VAL A C 1
ATOM 907 O O . VAL A 1 113 ? -5.244 2.844 -6.834 1.00 77.38 113 VAL A O 1
ATOM 910 N N . PRO A 1 114 ? -6.121 0.907 -7.612 1.00 76.50 114 PRO A N 1
ATOM 911 C CA . PRO A 1 114 ? -7.497 1.268 -7.296 1.00 76.50 114 PRO A CA 1
ATOM 912 C C . PRO A 1 114 ? -7.678 1.541 -5.798 1.00 76.50 114 PRO A C 1
ATOM 914 O O . PRO A 1 114 ? -7.154 0.817 -4.944 1.00 76.50 114 PRO A O 1
ATOM 917 N N . ILE A 1 115 ? -8.444 2.590 -5.486 1.00 86.56 115 ILE A N 1
ATOM 918 C CA . ILE A 1 115 ? -8.955 2.829 -4.134 1.00 86.56 115 ILE A CA 1
ATOM 919 C C . ILE A 1 115 ? -10.118 1.866 -3.919 1.00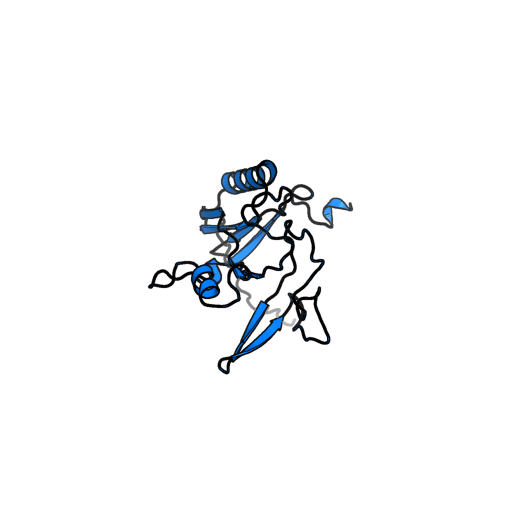 86.56 115 ILE A C 1
ATOM 921 O O . ILE A 1 115 ? -11.120 1.945 -4.624 1.00 86.56 115 ILE A O 1
ATOM 925 N N . LEU A 1 116 ? -9.974 0.979 -2.941 1.00 90.69 116 LEU A N 1
ATOM 926 C CA . LEU A 1 116 ? -11.001 0.009 -2.561 1.00 90.69 116 LEU A CA 1
ATOM 927 C C . LEU A 1 116 ? -11.956 0.594 -1.514 1.00 90.69 116 LEU A C 1
ATOM 929 O O . LEU A 1 116 ? -13.139 0.282 -1.503 1.00 90.69 116 LEU A O 1
ATOM 933 N N . TYR A 1 117 ? -11.450 1.483 -0.654 1.00 92.88 117 TYR A N 1
ATOM 934 C CA . TYR A 1 117 ? -12.254 2.172 0.351 1.00 92.88 117 TYR A CA 1
ATOM 935 C C . TYR A 1 117 ? -11.656 3.529 0.725 1.00 92.88 117 TYR A C 1
ATOM 937 O O . TYR A 1 117 ? -10.434 3.702 0.783 1.00 92.88 117 TYR A O 1
ATOM 945 N N . ARG A 1 118 ? -12.535 4.485 1.032 1.00 93.06 118 ARG A N 1
ATOM 946 C CA . ARG A 1 118 ? -12.192 5.769 1.641 1.00 93.06 118 ARG A CA 1
ATOM 947 C C . ARG A 1 118 ? -13.274 6.153 2.641 1.00 93.06 118 ARG A C 1
ATOM 949 O O . ARG A 1 118 ? -14.422 6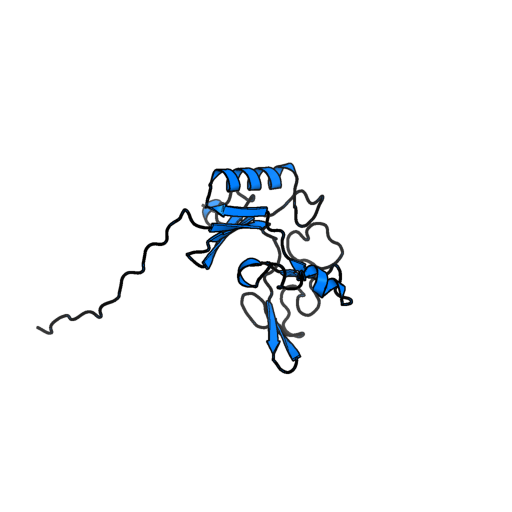.356 2.262 1.00 93.06 118 ARG A O 1
ATOM 956 N N . GLY A 1 119 ? -12.892 6.306 3.899 1.00 92.12 119 GLY A N 1
ATOM 957 C CA . GLY A 1 119 ? -13.829 6.624 4.970 1.00 92.12 119 GLY A CA 1
ATOM 958 C C . GLY A 1 119 ? -13.172 6.500 6.332 1.00 92.12 119 GLY A C 1
ATOM 959 O O . GLY A 1 119 ? -11.955 6.370 6.425 1.00 92.12 119 GLY A O 1
ATOM 960 N N . VAL A 1 120 ? -13.954 6.576 7.406 1.00 96.81 120 VAL A N 1
ATOM 961 C CA . VAL A 1 120 ? -13.426 6.410 8.770 1.00 96.81 120 VAL A CA 1
ATOM 962 C C . VAL A 1 120 ? -12.877 4.989 8.944 1.00 96.81 120 VAL A C 1
ATOM 964 O O . VAL A 1 120 ? -13.390 4.060 8.325 1.00 96.81 120 VAL A O 1
ATOM 967 N N . PHE A 1 121 ? -11.824 4.830 9.753 1.00 97.88 121 PHE A N 1
ATOM 968 C CA . PHE A 1 121 ? -11.320 3.511 10.139 1.00 97.88 121 PHE A CA 1
ATOM 969 C C . PHE A 1 121 ? -12.452 2.620 10.654 1.00 97.88 121 PHE A C 1
ATOM 971 O O . PHE A 1 121 ? -13.158 2.997 11.591 1.00 97.88 121 PHE A O 1
ATOM 978 N N . ASP A 1 122 ? -12.552 1.439 10.059 1.00 97.50 122 ASP A N 1
ATOM 979 C CA . ASP A 1 122 ? -13.465 0.374 10.435 1.00 97.50 122 ASP A CA 1
ATOM 980 C C . ASP A 1 122 ? -12.748 -0.963 10.201 1.00 97.50 122 ASP A C 1
ATOM 982 O O . ASP A 1 122 ? -12.145 -1.168 9.143 1.00 97.50 122 ASP A O 1
ATOM 986 N N . GLN A 1 123 ? -12.758 -1.828 11.214 1.00 97.19 123 GLN A N 1
ATOM 987 C CA . GLN A 1 123 ? -12.130 -3.145 11.146 1.00 97.19 123 GLN A CA 1
ATOM 988 C C . GLN A 1 123 ? -12.916 -4.073 10.212 1.00 97.19 123 GLN A C 1
ATOM 990 O O . GLN A 1 123 ? -12.296 -4.805 9.445 1.00 97.19 123 GLN A O 1
ATOM 995 N N . ASP A 1 124 ? -14.248 -3.983 10.207 1.00 97.88 124 ASP A N 1
ATOM 996 C CA . ASP A 1 124 ? -15.101 -4.866 9.406 1.00 97.88 124 ASP A CA 1
ATOM 997 C C . ASP A 1 124 ? -14.858 -4.633 7.907 1.00 97.88 124 ASP A C 1
ATOM 999 O O . ASP A 1 124 ? -14.724 -5.576 7.134 1.00 97.88 124 ASP A O 1
ATOM 1003 N N . VAL A 1 125 ? -14.654 -3.371 7.505 1.00 97.56 125 VAL A N 1
ATOM 1004 C CA . VAL A 1 125 ? -14.283 -3.007 6.126 1.00 97.56 125 VAL A CA 1
ATOM 1005 C C . VAL A 1 125 ? -12.945 -3.626 5.707 1.00 97.56 125 VAL A C 1
ATOM 1007 O O . VAL A 1 125 ? -12.780 -4.028 4.556 1.00 97.56 125 VAL A O 1
ATOM 1010 N N . ILE A 1 126 ? -11.965 -3.688 6.614 1.00 97.12 126 ILE A N 1
ATOM 1011 C CA . ILE A 1 126 ? -10.671 -4.322 6.331 1.00 97.12 126 ILE A CA 1
ATOM 1012 C C . ILE A 1 126 ? -10.861 -5.827 6.137 1.00 97.12 126 ILE A C 1
ATOM 1014 O O . ILE A 1 126 ? -10.351 -6.382 5.161 1.00 97.12 126 ILE A O 1
ATOM 1018 N N . ASP A 1 127 ? -11.599 -6.472 7.036 1.00 97.00 127 ASP A N 1
ATOM 1019 C CA . ASP A 1 127 ? -11.815 -7.917 7.008 1.00 97.00 127 ASP A CA 1
ATOM 1020 C C . ASP A 1 127 ? -12.620 -8.347 5.771 1.00 97.00 127 ASP A C 1
ATOM 1022 O O . ASP A 1 127 ? -12.246 -9.317 5.102 1.00 97.00 127 ASP A O 1
ATOM 1026 N N . ASP A 1 128 ? -13.646 -7.577 5.397 1.00 97.75 128 ASP A N 1
ATOM 1027 C CA . ASP A 1 128 ? -14.436 -7.790 4.183 1.00 97.75 128 ASP A CA 1
ATOM 1028 C C . ASP A 1 128 ? -13.581 -7.647 2.920 1.00 97.75 128 ASP A C 1
ATOM 1030 O O . ASP A 1 128 ? -13.584 -8.543 2.076 1.00 97.75 128 ASP A O 1
ATOM 1034 N N . LEU A 1 129 ? -12.766 -6.592 2.802 1.00 97.06 129 LEU A N 1
ATOM 1035 C CA . LEU A 1 129 ? -11.877 -6.418 1.645 1.00 97.06 129 LEU A CA 1
ATOM 1036 C C . LEU A 1 129 ? -10.829 -7.534 1.539 1.00 97.06 129 LEU A C 1
ATOM 1038 O O . LEU A 1 129 ? -10.519 -8.005 0.443 1.00 97.06 129 LEU A O 1
ATOM 1042 N N . MET A 1 130 ? -10.274 -7.983 2.666 1.00 97.00 130 MET A N 1
ATOM 1043 C CA . MET A 1 130 ? -9.341 -9.111 2.682 1.00 97.00 130 MET A CA 1
ATOM 1044 C C . MET A 1 130 ? -10.031 -10.413 2.262 1.00 97.00 130 MET A C 1
ATOM 1046 O O . MET A 1 130 ? -9.443 -11.217 1.533 1.00 97.00 130 MET A O 1
ATOM 1050 N N . LYS A 1 131 ? -11.284 -10.623 2.679 1.00 96.06 131 LYS A N 1
ATOM 1051 C CA . LYS A 1 131 ? -12.102 -11.754 2.237 1.00 96.06 131 LYS A CA 1
ATOM 1052 C C . LYS A 1 131 ? -12.403 -11.676 0.740 1.00 96.06 131 LYS A C 1
ATOM 1054 O O . LYS A 1 131 ? -12.196 -12.667 0.045 1.00 96.06 131 LYS A O 1
ATOM 1059 N N . GLU A 1 132 ? -12.802 -10.516 0.229 1.00 95.94 132 GLU A N 1
ATOM 1060 C CA . GLU A 1 132 ? -13.054 -10.306 -1.198 1.00 95.94 132 GLU A CA 1
ATOM 1061 C C . GLU A 1 132 ? -11.819 -10.605 -2.048 1.00 95.94 132 GLU A C 1
ATOM 1063 O O . GLU A 1 132 ? -11.923 -11.343 -3.024 1.00 95.94 132 GLU A O 1
ATOM 1068 N N . LEU A 1 133 ? -10.640 -10.105 -1.659 1.00 95.50 133 LEU A N 1
ATOM 1069 C CA . LEU A 1 133 ? -9.387 -10.402 -2.362 1.00 95.50 133 LEU A CA 1
ATOM 1070 C C . LEU A 1 133 ? -9.072 -11.904 -2.367 1.00 95.50 133 LEU A C 1
ATOM 1072 O O . LEU A 1 133 ? -8.566 -12.432 -3.358 1.00 95.50 133 LEU A O 1
ATOM 1076 N N . ARG A 1 134 ? -9.374 -12.610 -1.272 1.00 94.69 134 ARG A N 1
ATOM 1077 C CA . ARG A 1 134 ? -9.181 -14.062 -1.170 1.00 94.69 134 ARG A CA 1
ATOM 1078 C C . ARG A 1 134 ? -10.150 -14.842 -2.064 1.00 94.69 134 ARG A C 1
ATOM 1080 O O . ARG A 1 134 ? -9.749 -15.844 -2.647 1.00 94.69 134 ARG A O 1
ATOM 1087 N N . GLU A 1 135 ? -11.407 -14.415 -2.140 1.00 95.69 135 GLU A N 1
ATOM 1088 C CA . GLU A 1 135 ? -12.478 -15.127 -2.852 1.00 95.69 135 GLU A CA 1
ATOM 1089 C C . GLU A 1 135 ? -12.524 -14.797 -4.349 1.00 95.69 135 GLU A C 1
ATOM 1091 O O . GLU A 1 135 ? -12.797 -15.679 -5.163 1.00 95.69 135 GLU A O 1
ATOM 1096 N N . HIS A 1 136 ? -12.221 -13.552 -4.722 1.00 95.62 136 HIS A N 1
ATOM 1097 C CA . HIS A 1 136 ? -12.411 -13.026 -6.078 1.00 95.62 136 HIS A CA 1
ATOM 1098 C C . HIS A 1 136 ? -11.107 -12.609 -6.774 1.00 95.62 136 HIS A C 1
ATOM 1100 O O . HIS A 1 136 ? -11.114 -12.350 -7.978 1.00 95.62 136 HIS A O 1
ATOM 1106 N N . GLY A 1 137 ? -9.981 -12.592 -6.056 1.00 93.06 137 GLY A N 1
ATOM 1107 C CA . GLY A 1 137 ? -8.681 -12.227 -6.608 1.00 93.06 137 GLY A CA 1
ATOM 1108 C C . GLY A 1 137 ? -8.441 -10.717 -6.677 1.00 93.06 137 GLY A C 1
ATOM 1109 O O . GLY A 1 137 ? -9.082 -9.921 -5.999 1.00 93.06 137 GLY A O 1
ATOM 1110 N N . SER A 1 138 ? -7.443 -10.327 -7.468 1.00 92.56 138 SER A N 1
ATOM 1111 C CA . SER A 1 138 ? -6.964 -8.948 -7.592 1.00 92.56 138 SER A CA 1
ATOM 1112 C C . SER A 1 138 ? -7.963 -8.041 -8.321 1.00 92.56 138 SER A C 1
ATOM 1114 O O . SER A 1 138 ? -8.421 -8.358 -9.421 1.00 92.56 138 SER A O 1
ATOM 1116 N N . TYR A 1 139 ? -8.220 -6.862 -7.750 1.00 87.81 139 TYR A N 1
ATOM 1117 C CA . TYR A 1 139 ? -8.942 -5.767 -8.404 1.00 87.81 139 TYR A CA 1
ATOM 1118 C C . TYR A 1 139 ? -8.049 -5.036 -9.413 1.00 87.81 139 TYR A C 1
ATOM 1120 O O . TYR A 1 139 ? -8.514 -4.597 -10.464 1.00 87.81 139 TYR A O 1
ATOM 1128 N N . ALA A 1 140 ? -6.758 -4.906 -9.103 1.00 84.00 140 ALA A N 1
ATOM 1129 C CA . ALA A 1 140 ? -5.769 -4.282 -9.977 1.00 84.00 140 ALA A CA 1
ATOM 1130 C C . ALA A 1 140 ? -5.410 -5.149 -11.200 1.00 84.00 140 ALA A C 1
ATOM 1132 O O . ALA A 1 140 ? -4.980 -4.620 -12.225 1.00 84.00 140 ALA A O 1
ATOM 1133 N N . ALA A 1 141 ? -5.579 -6.470 -11.101 1.00 85.88 141 ALA A N 1
ATOM 1134 C CA . ALA A 1 141 ? -5.320 -7.434 -12.165 1.00 85.88 141 ALA A CA 1
ATOM 1135 C C . ALA A 1 141 ? -6.457 -8.474 -12.248 1.00 85.88 141 ALA A C 1
ATOM 1137 O O . ALA A 1 141 ? -6.327 -9.573 -11.699 1.00 85.88 141 ALA A O 1
ATOM 1138 N N . PRO A 1 142 ? -7.573 -8.156 -12.934 1.00 85.94 142 PRO A N 1
ATOM 1139 C CA . PRO A 1 142 ? -8.727 -9.047 -13.029 1.00 85.94 142 PRO A CA 1
ATOM 1140 C C . PRO A 1 142 ? -8.358 -10.466 -13.485 1.00 85.94 142 PRO A C 1
ATOM 1142 O O . PRO A 1 142 ? -7.640 -10.651 -14.468 1.00 85.94 142 PRO A O 1
ATOM 1145 N N . GLY A 1 143 ? -8.860 -11.475 -12.766 1.00 88.25 143 GLY A N 1
ATOM 1146 C CA . GLY A 1 143 ? -8.566 -12.893 -13.011 1.00 88.25 143 GLY A CA 1
ATOM 1147 C C . GLY A 1 143 ? -7.306 -13.425 -12.313 1.00 88.25 143 GLY A C 1
ATOM 1148 O O . GLY A 1 143 ? -7.050 -14.629 -12.354 1.00 88.25 143 GLY A O 1
ATOM 1149 N N . PHE A 1 144 ? -6.526 -12.573 -11.638 1.00 90.19 144 PHE A N 1
ATOM 1150 C CA . PHE A 1 144 ? -5.377 -13.008 -10.847 1.00 90.19 144 PHE A CA 1
ATOM 1151 C C . PHE A 1 144 ? -5.785 -13.380 -9.412 1.00 90.19 144 PHE A C 1
ATOM 1153 O O . PHE A 1 144 ? -6.009 -12.517 -8.568 1.00 90.19 144 PHE A O 1
ATOM 1160 N N . MET A 1 145 ? -5.831 -14.680 -9.115 1.00 93.50 145 MET A N 1
ATOM 1161 C CA . MET A 1 145 ? -6.394 -15.222 -7.863 1.00 93.50 145 MET A CA 1
ATOM 1162 C C . MET A 1 145 ? -5.434 -15.265 -6.663 1.00 93.50 145 MET A C 1
ATOM 1164 O O . MET A 1 145 ? -5.764 -15.858 -5.642 1.00 93.50 145 MET A O 1
ATOM 1168 N N . ASN A 1 146 ? -4.238 -14.676 -6.763 1.00 91.25 146 ASN A N 1
ATOM 1169 C CA . ASN A 1 146 ? -3.245 -14.692 -5.680 1.00 91.25 146 ASN A CA 1
ATOM 1170 C C . ASN A 1 146 ? -2.767 -13.278 -5.267 1.00 91.25 146 ASN A C 1
ATOM 1172 O O . ASN A 1 146 ? -1.558 -13.010 -5.304 1.00 91.25 146 ASN A O 1
ATOM 1176 N N . PRO A 1 147 ? -3.676 -12.341 -4.921 1.00 93.56 147 PRO A N 1
ATOM 1177 C CA . PRO A 1 147 ? -3.305 -10.986 -4.501 1.00 93.56 147 PRO A CA 1
ATOM 1178 C C . PRO A 1 147 ? -2.533 -10.978 -3.171 1.00 93.56 147 PRO A C 1
ATOM 1180 O O . PRO A 1 147 ? -2.620 -11.913 -2.378 1.00 93.56 147 PRO A O 1
ATOM 1183 N N . GLU A 1 148 ? -1.747 -9.926 -2.916 1.00 94.31 148 GLU A N 1
ATOM 1184 C CA . GLU A 1 148 ? -0.921 -9.834 -1.697 1.00 94.31 148 GLU A CA 1
ATOM 1185 C C . GLU A 1 148 ? -1.731 -9.422 -0.464 1.00 94.31 148 GLU A C 1
ATOM 1187 O O . GLU A 1 148 ? -1.475 -9.904 0.640 1.00 94.31 148 GLU A O 1
ATOM 1192 N N . GLY A 1 149 ? -2.692 -8.516 -0.647 1.00 94.94 149 GLY A N 1
ATOM 1193 C CA . GLY A 1 149 ? -3.491 -7.923 0.422 1.00 94.94 149 GLY A CA 1
ATOM 1194 C C . GLY A 1 149 ? -3.776 -6.450 0.144 1.00 94.94 149 GLY A C 1
ATOM 1195 O O . GLY A 1 149 ? -3.948 -6.060 -1.010 1.00 94.94 149 GLY A O 1
ATOM 1196 N N . ILE A 1 150 ? -3.781 -5.619 1.185 1.00 95.69 150 ILE A N 1
ATOM 1197 C CA . ILE A 1 150 ? -4.115 -4.190 1.105 1.00 95.69 150 ILE A CA 1
ATOM 1198 C C . ILE A 1 150 ? -3.063 -3.292 1.765 1.00 95.69 150 ILE A C 1
ATOM 1200 O O . ILE A 1 150 ? -2.322 -3.694 2.665 1.00 95.69 150 ILE A O 1
ATOM 1204 N N . CYS A 1 151 ? -3.016 -2.039 1.319 1.00 94.00 151 CYS A N 1
ATOM 1205 C CA . CYS A 1 151 ? -2.346 -0.933 1.992 1.00 94.00 151 CYS A CA 1
ATOM 1206 C C . CYS A 1 151 ? -3.400 0.003 2.595 1.00 94.00 151 CYS A C 1
ATOM 1208 O O . CYS A 1 151 ? -4.246 0.516 1.864 1.00 94.00 151 CYS A O 1
ATOM 1210 N N . VAL A 1 152 ? -3.299 0.279 3.896 1.00 94.31 152 VAL A N 1
ATOM 1211 C CA . VAL A 1 152 ? -4.185 1.175 4.652 1.00 94.31 152 VAL A CA 1
ATOM 1212 C C . VAL A 1 152 ? -3.425 2.452 5.005 1.00 94.31 152 VAL A C 1
ATOM 1214 O O . VAL A 1 152 ? -2.545 2.450 5.866 1.00 94.31 152 VAL A O 1
ATOM 1217 N N . TYR A 1 153 ? -3.734 3.560 4.336 1.00 93.12 153 TYR A N 1
ATOM 1218 C CA . TYR A 1 153 ? -3.175 4.876 4.650 1.00 93.12 153 TYR A CA 1
ATOM 1219 C C . TYR A 1 153 ? -4.049 5.598 5.672 1.00 93.12 153 TYR A C 1
ATOM 1221 O O . TYR A 1 153 ? -5.238 5.773 5.431 1.00 93.12 153 TYR A O 1
ATOM 1229 N N . HIS A 1 154 ? -3.465 6.067 6.775 1.00 93.06 154 HIS A N 1
ATOM 1230 C CA . HIS A 1 154 ? -4.175 6.799 7.822 1.00 93.06 154 HIS A CA 1
ATOM 1231 C C . HIS A 1 154 ? -3.859 8.301 7.762 1.00 93.06 154 HIS A C 1
ATOM 1233 O O . HIS A 1 154 ? -2.720 8.733 7.969 1.00 93.06 154 HIS A O 1
ATOM 1239 N N . SER A 1 155 ? -4.882 9.116 7.499 1.00 89.56 155 SER A N 1
ATOM 1240 C CA . SER A 1 155 ? -4.745 10.547 7.177 1.00 89.56 155 SER A CA 1
ATOM 1241 C C . SER A 1 155 ? -4.056 11.385 8.262 1.00 89.56 155 SER A C 1
ATOM 1243 O O . SER A 1 155 ? -3.209 12.219 7.944 1.00 89.56 155 SER A O 1
ATOM 1245 N N . GLN A 1 156 ? -4.364 11.156 9.545 1.00 90.94 156 GLN A N 1
ATOM 1246 C CA . GLN A 1 156 ? -3.812 11.960 10.644 1.00 90.94 156 GLN A CA 1
ATOM 1247 C C . GLN A 1 156 ? -2.330 11.661 10.916 1.00 90.94 156 GLN A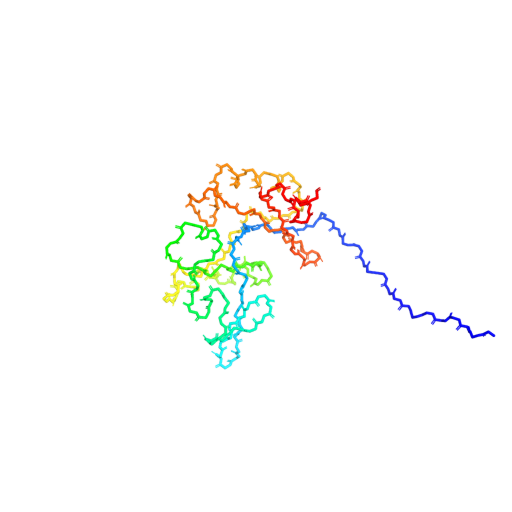 C 1
ATOM 1249 O O . GLN A 1 156 ? -1.577 12.559 11.284 1.00 90.94 156 GLN A O 1
ATOM 1254 N N . THR A 1 157 ? -1.910 10.404 10.763 1.00 91.19 157 THR A N 1
ATOM 1255 C CA . THR A 1 157 ? -0.514 9.986 10.994 1.00 91.19 157 THR A CA 1
ATOM 1256 C C . THR A 1 157 ? 0.335 10.126 9.741 1.00 91.19 157 THR A C 1
ATOM 1258 O O . THR A 1 157 ? 1.557 10.175 9.841 1.00 91.19 157 THR A O 1
ATOM 1261 N N . ARG A 1 158 ? -0.309 10.202 8.568 1.00 88.31 158 ARG A N 1
ATOM 1262 C CA . ARG A 1 158 ? 0.331 10.176 7.247 1.00 88.31 158 ARG A CA 1
ATOM 1263 C C . ARG A 1 158 ? 1.186 8.923 7.040 1.00 88.31 158 ARG A C 1
ATOM 1265 O O . ARG A 1 158 ? 2.137 8.933 6.257 1.00 88.31 158 ARG A O 1
ATOM 1272 N N . SER A 1 159 ? 0.821 7.850 7.735 1.00 89.56 159 SER A N 1
ATOM 1273 C CA . SER A 1 159 ? 1.481 6.552 7.684 1.00 89.56 159 SER A CA 1
ATOM 1274 C C . SER A 1 159 ? 0.629 5.570 6.898 1.00 89.56 159 SER A C 1
ATOM 1276 O O . SER A 1 159 ? -0.600 5.609 6.967 1.00 89.56 159 SER A O 1
ATOM 1278 N N . ALA A 1 160 ? 1.295 4.676 6.173 1.00 90.56 160 ALA A N 1
ATOM 1279 C CA . ALA A 1 160 ? 0.663 3.538 5.530 1.00 90.56 160 ALA A CA 1
ATOM 1280 C C . ALA A 1 160 ? 1.019 2.259 6.288 1.00 90.56 160 ALA A C 1
ATOM 1282 O O . ALA A 1 160 ? 2.179 2.037 6.640 1.00 90.56 160 ALA A O 1
ATOM 1283 N N . PHE A 1 161 ? 0.012 1.428 6.498 1.00 94.00 161 PHE A N 1
ATOM 1284 C CA . PHE A 1 161 ? 0.111 0.088 7.050 1.00 94.00 161 PHE A CA 1
ATOM 1285 C C . PHE A 1 161 ? -0.233 -0.909 5.947 1.00 94.00 161 PHE A C 1
ATOM 1287 O O . PHE A 1 161 ? -0.838 -0.542 4.939 1.00 94.00 161 PHE A O 1
ATOM 1294 N N . LYS A 1 162 ? 0.178 -2.161 6.108 1.00 92.88 162 LYS A N 1
ATOM 1295 C CA . LYS A 1 162 ? -0.199 -3.243 5.200 1.00 92.88 162 LYS A CA 1
ATOM 1296 C C . LYS A 1 162 ? -0.951 -4.300 5.988 1.00 92.88 162 LYS A C 1
ATOM 1298 O O . LYS A 1 162 ? -0.628 -4.489 7.154 1.00 92.88 162 LYS A O 1
ATOM 1303 N N . VAL A 1 163 ? -1.881 -4.963 5.319 1.00 95.06 163 VAL A N 1
ATOM 1304 C CA . VAL A 1 163 ? -2.503 -6.199 5.788 1.00 95.06 163 VAL A CA 1
ATOM 1305 C C . VAL A 1 163 ? -2.350 -7.206 4.658 1.00 95.06 163 VAL A C 1
ATOM 1307 O O . VAL A 1 163 ? -2.664 -6.890 3.509 1.00 95.06 163 VAL A O 1
ATOM 1310 N N . THR A 1 164 ? -1.779 -8.370 4.947 1.00 94.88 164 THR A N 1
ATOM 1311 C CA . THR A 1 164 ? -1.374 -9.358 3.941 1.00 94.88 164 THR A CA 1
ATOM 1312 C C . THR A 1 164 ? -2.109 -10.683 4.097 1.00 94.88 164 THR A C 1
ATOM 1314 O O . THR A 1 164 ? -2.375 -11.139 5.204 1.00 94.88 164 THR A O 1
ATOM 1317 N N . LEU A 1 165 ? -2.472 -11.298 2.967 1.00 92.06 165 LEU A N 1
ATOM 1318 C CA . LEU A 1 165 ? -3.143 -12.603 2.941 1.00 92.06 165 LEU A CA 1
ATOM 1319 C C . LEU A 1 165 ? -2.184 -13.738 3.314 1.00 92.06 165 LEU A C 1
ATOM 1321 O O . LEU A 1 165 ? -2.600 -14.739 3.902 1.00 92.06 165 LEU A O 1
ATOM 1325 N N . ASP A 1 166 ? -0.902 -13.568 2.993 1.00 86.06 166 ASP A N 1
ATOM 1326 C CA . ASP A 1 166 ? 0.155 -14.510 3.337 1.00 86.06 166 ASP A CA 1
ATOM 1327 C C . ASP A 1 166 ? 0.291 -14.635 4.854 1.00 86.06 166 ASP A C 1
ATOM 1329 O O . ASP A 1 166 ? 0.363 -13.632 5.563 1.00 86.06 166 ASP A O 1
ATOM 1333 N N . ALA A 1 167 ? 0.355 -15.877 5.343 1.00 81.38 167 ALA A N 1
ATOM 1334 C CA . ALA A 1 167 ? 0.548 -16.196 6.759 1.00 81.38 167 ALA A CA 1
ATOM 1335 C C . ALA A 1 167 ? -0.409 -15.452 7.719 1.00 81.38 167 ALA A C 1
ATOM 1337 O O . ALA A 1 167 ? -0.076 -15.260 8.884 1.00 81.38 167 ALA A O 1
ATOM 1338 N N . ASN A 1 168 ? -1.594 -15.050 7.239 1.00 80.88 168 ASN A N 1
ATOM 1339 C CA . ASN A 1 168 ? -2.575 -14.277 8.003 1.00 80.88 168 ASN A CA 1
ATOM 1340 C C . ASN A 1 168 ? -1.978 -13.008 8.645 1.00 80.88 168 ASN A C 1
ATOM 1342 O O . ASN A 1 168 ? -2.134 -12.771 9.840 1.00 80.88 168 ASN A O 1
ATOM 1346 N N . ASP A 1 169 ? -1.264 -12.230 7.831 1.00 84.44 169 ASP A N 1
ATOM 1347 C CA . ASP A 1 169 ? -0.558 -10.994 8.186 1.00 84.44 169 ASP A CA 1
ATOM 1348 C C . ASP A 1 169 ? 0.637 -11.137 9.143 1.00 84.44 169 ASP A C 1
ATOM 1350 O O . ASP A 1 169 ? 1.232 -10.140 9.556 1.00 84.44 169 ASP A O 1
ATOM 1354 N N . ALA A 1 170 ? 1.061 -12.368 9.441 1.00 78.62 170 ALA A N 1
ATOM 1355 C CA . ALA A 1 170 ? 2.242 -12.596 10.259 1.00 78.62 170 ALA A CA 1
ATOM 1356 C C . ALA A 1 170 ? 3.509 -12.010 9.607 1.00 78.62 170 ALA A C 1
ATOM 1358 O O . ALA A 1 170 ? 3.809 -12.187 8.417 1.00 78.62 170 ALA A O 1
ATOM 1359 N N . GLY A 1 171 ? 4.311 -11.323 10.417 1.00 73.31 171 GLY A N 1
ATOM 1360 C CA . GLY A 1 171 ? 5.633 -10.861 10.040 1.00 73.31 171 GLY A CA 1
ATOM 1361 C C . GLY A 1 171 ? 6.554 -12.039 9.733 1.00 73.31 171 GLY A C 1
ATOM 1362 O O . GLY A 1 171 ? 6.498 -13.079 10.375 1.00 73.31 171 GLY A O 1
ATOM 1363 N N . LYS A 1 172 ? 7.492 -11.865 8.792 1.00 70.38 172 LYS A N 1
ATOM 1364 C CA . LYS A 1 172 ? 8.451 -12.925 8.407 1.00 70.38 172 LYS A CA 1
ATOM 1365 C C . LYS A 1 172 ? 9.219 -13.537 9.587 1.00 70.38 172 LYS A C 1
ATOM 1367 O O . LYS A 1 172 ? 9.670 -14.665 9.474 1.00 70.38 172 LYS A O 1
ATOM 1372 N N . TRP A 1 173 ? 9.396 -12.777 10.666 1.00 68.12 173 TRP A N 1
ATOM 1373 C CA . TRP A 1 173 ? 10.076 -13.203 11.887 1.00 68.12 173 TRP A CA 1
ATOM 1374 C C . TRP A 1 173 ? 9.169 -14.007 12.837 1.00 68.12 173 TRP A C 1
ATOM 1376 O O . TRP A 1 173 ? 9.693 -14.786 13.624 1.00 68.12 173 TRP A O 1
ATOM 1386 N N . GLU A 1 174 ? 7.842 -13.864 12.742 1.00 70.62 174 GLU A N 1
ATOM 1387 C CA . GLU A 1 174 ? 6.852 -14.604 13.544 1.00 70.62 174 GLU A CA 1
ATOM 1388 C C . GLU A 1 174 ? 6.642 -16.029 13.023 1.00 70.62 174 GLU A C 1
ATOM 1390 O O . GLU A 1 174 ? 6.365 -16.931 13.799 1.00 70.62 174 GLU A O 1
ATOM 1395 N N . VAL A 1 175 ? 6.819 -16.254 11.716 1.00 65.38 175 VAL A N 1
ATOM 1396 C CA . VAL A 1 175 ? 6.609 -17.570 11.073 1.00 65.38 175 VAL A CA 1
ATOM 1397 C C . VAL A 1 175 ? 7.818 -18.510 11.210 1.00 65.38 175 VAL A C 1
ATOM 1399 O O . VAL A 1 175 ? 7.744 -19.681 10.850 1.00 65.38 175 VAL A O 1
ATOM 1402 N N . THR A 1 176 ? 8.958 -17.992 11.672 1.00 60.78 176 THR A N 1
ATOM 1403 C CA . THR A 1 176 ? 10.227 -18.730 11.825 1.00 60.78 176 THR A CA 1
ATOM 1404 C C . THR A 1 176 ? 10.582 -19.063 13.278 1.00 60.78 176 THR A C 1
ATOM 1406 O O . THR A 1 176 ? 11.670 -19.592 13.512 1.00 60.78 176 THR A O 1
ATOM 1409 N N . ALA A 1 177 ? 9.707 -18.730 14.230 1.00 51.62 177 ALA A N 1
ATOM 1410 C CA . ALA A 1 177 ? 9.821 -19.077 15.649 1.00 51.62 177 ALA A CA 1
ATOM 1411 C C . ALA A 1 177 ? 8.948 -20.297 15.973 1.00 51.62 177 ALA A C 1
ATOM 1413 O O . ALA A 1 177 ? 9.394 -21.117 16.806 1.00 51.62 177 ALA A O 1
#

Secondary structure (DSSP, 8-state):
-----PPP-PPPPPPPSSSEEEEEEEP-S--EEEEE-TT--EEEEESSSB-BTTB-STTGGG--SS-TTGGG-SS--EEE--TTTT--S--TTS--HHHHHTTSTTTTTEEEPPEEEEEE--HHHHHHHHHHHHHH--SSSTT-----EEEEEETTTTEEEEEETGGGG--TTTTT-

Organism: Streptomyces microflavus (NCBI:txid1919)

Sequence (177 aa):
MSDFTPDFREWPKTPRLFREIVITEKLDGTNAGLHISEDGQVVAQSRKRIITPDSDNYGFARWGQGIQRRYGMDRKMFSIFNVVRWGTQADEDGTTMKSRAGQSDLIDQVDAVPILYRGVFDQDVIDDLMKELREHGSYAAPGFMNPEGICVYHSQTRSAFKVTLDANDAGKWEVTA

Foldseek 3Di:
DPDDDDDDDDDDDDDDQFAKKWKFFDAQFFAKDWDADPVGDIWIDGPPGTADPVRHDQCVNVQHDPTPPCLPDPDAADEDEPCVVVDPPQDPVRDDPQNVCVVDPCRPRYYYGDTPDIHTDDPVSQVVQQVCCQPQNDPSRGPRNQTFGMWMQGDRVRDIDTQGPPPRRDDPVRVVD

pLDDT: mean 78.66, std 14.97, range [46.94, 97.88]